Protein AF-A0A1Y3TQD5-F1 (afdb_monomer_lite)

Radius of gyration: 31.42 Å; chains: 1; bounding box: 45×46×111 Å

Secondary structure (DSSP, 8-state):
--S--HHHHHHHHHHHHHH-SSGGGHHHHHHHHHHHHHHHHSPPHHHHHHHHHHHHHHHHHHHHHHHTT-EEETTEEEPHHHHHHHHHHHHHHS-HHHHHHH-SHHHHHHHHTS-HHHIIIIIHHHHHHHHHHHHHHHHHTS-PPP--PPP---PPP--TTHHHHHHHHS-----PPP-

Structure (mmCIF, N/CA/C/O backbone):
data_AF-A0A1Y3TQD5-F1
#
_entry.id   AF-A0A1Y3TQD5-F1
#
loop_
_atom_site.group_PDB
_atom_site.id
_atom_site.type_symbol
_atom_site.label_atom_id
_atom_site.label_alt_id
_atom_site.label_comp_id
_atom_site.label_asym_id
_atom_site.label_entity_id
_atom_site.label_seq_id
_atom_site.pdbx_PDB_ins_code
_atom_site.Cartn_x
_atom_site.Cartn_y
_atom_site.Cartn_z
_atom_site.occupancy
_atom_site.B_iso_or_equiv
_atom_site.auth_seq_id
_atom_site.auth_comp_id
_atom_site.auth_asym_id
_atom_site.auth_atom_id
_atom_site.pdbx_PDB_model_num
ATOM 1 N N . MET A 1 1 ? 2.782 -0.749 27.464 1.00 48.62 1 MET A N 1
ATOM 2 C CA . MET A 1 1 ? 2.511 0.518 26.752 1.00 48.62 1 MET A CA 1
ATOM 3 C C . MET A 1 1 ? 3.822 1.075 26.215 1.00 48.62 1 MET A C 1
ATOM 5 O O . MET A 1 1 ? 4.362 1.977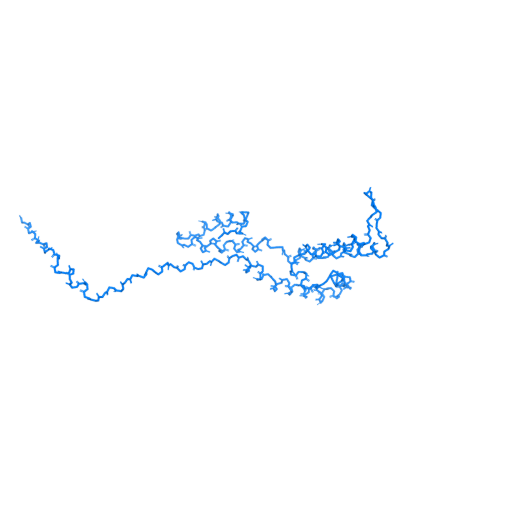 26.835 1.00 48.62 1 MET A O 1
ATOM 9 N N . ARG A 1 2 ? 4.410 0.502 25.157 1.00 45.09 2 ARG A N 1
ATOM 10 C CA . ARG A 1 2 ? 5.669 1.046 24.609 1.00 45.09 2 ARG A CA 1
ATOM 11 C C . ARG A 1 2 ? 5.576 1.616 23.194 1.00 45.09 2 ARG A C 1
ATOM 13 O O . ARG A 1 2 ? 6.522 2.272 22.800 1.00 45.09 2 ARG A O 1
ATOM 20 N N . ASP A 1 3 ? 4.428 1.511 22.521 1.00 59.72 3 ASP A N 1
ATOM 21 C CA . ASP A 1 3 ? 4.328 1.900 21.102 1.00 59.72 3 ASP A CA 1
ATOM 22 C C . ASP A 1 3 ? 3.035 2.661 20.748 1.00 59.72 3 ASP A C 1
ATOM 24 O O . ASP A 1 3 ? 2.609 2.662 19.596 1.00 59.72 3 ASP A O 1
ATOM 28 N N . VAL A 1 4 ? 2.368 3.297 21.723 1.00 61.16 4 VAL A N 1
ATOM 29 C CA . VAL A 1 4 ? 1.246 4.203 21.409 1.00 61.16 4 VAL A CA 1
ATOM 30 C C . VAL A 1 4 ? 1.826 5.601 21.199 1.00 61.16 4 VAL A C 1
ATOM 32 O O . VAL A 1 4 ? 2.462 6.103 22.125 1.00 61.16 4 VAL A O 1
ATOM 35 N N . PRO A 1 5 ? 1.628 6.238 20.032 1.00 66.88 5 PRO A N 1
ATOM 36 C CA . PRO A 1 5 ? 2.098 7.599 19.816 1.00 66.88 5 PRO A CA 1
ATOM 37 C C . PRO A 1 5 ? 1.435 8.550 20.818 1.00 66.88 5 PRO A C 1
ATOM 39 O O . PRO A 1 5 ? 0.221 8.482 21.039 1.00 66.88 5 PRO A O 1
ATOM 42 N N . ASP A 1 6 ? 2.226 9.446 21.411 1.00 70.81 6 ASP A N 1
ATOM 43 C CA . ASP A 1 6 ? 1.762 10.383 22.446 1.00 70.81 6 ASP A CA 1
ATOM 44 C C . ASP A 1 6 ? 0.586 11.248 21.967 1.00 70.81 6 ASP A C 1
ATOM 46 O O . ASP A 1 6 ? -0.326 11.557 22.740 1.00 70.81 6 ASP A O 1
ATOM 50 N N . GLU A 1 7 ? 0.555 11.549 20.666 1.00 74.94 7 GLU A N 1
ATOM 51 C CA . GLU A 1 7 ? -0.525 12.267 19.978 1.00 74.94 7 GLU A CA 1
ATOM 52 C C . GLU A 1 7 ? -1.888 11.565 20.078 1.00 74.94 7 GLU A C 1
ATOM 54 O O . GLU A 1 7 ? -2.922 12.218 19.992 1.00 74.94 7 GLU A O 1
ATOM 59 N N . VAL A 1 8 ? -1.906 10.246 20.287 1.00 75.69 8 VAL A N 1
ATOM 60 C CA . VAL A 1 8 ? -3.121 9.438 20.471 1.00 75.69 8 VAL A CA 1
ATOM 61 C C . VAL A 1 8 ? -3.341 9.129 21.953 1.00 75.69 8 VAL A C 1
ATOM 63 O O . VAL A 1 8 ? -4.471 9.200 22.439 1.00 75.69 8 VAL A O 1
ATOM 66 N N . ALA A 1 9 ? -2.271 8.823 22.692 1.00 77.56 9 ALA A N 1
ATOM 67 C CA . ALA A 1 9 ? -2.348 8.401 24.089 1.00 77.56 9 ALA A CA 1
ATOM 68 C C . ALA A 1 9 ? -2.905 9.494 25.017 1.00 77.56 9 ALA A C 1
ATOM 70 O O . ALA A 1 9 ? -3.797 9.221 25.826 1.00 77.56 9 ALA A O 1
ATOM 71 N N . MET A 1 10 ? -2.407 10.727 24.881 1.00 79.50 10 MET A N 1
ATOM 72 C CA . MET A 1 10 ? -2.778 11.857 25.737 1.00 79.50 10 MET A CA 1
ATOM 73 C C . MET A 1 10 ? -4.230 12.324 25.555 1.00 79.50 10 MET A C 1
ATOM 75 O O . MET A 1 10 ? -4.941 12.429 26.559 1.00 79.50 10 MET A O 1
ATOM 79 N N . PRO A 1 11 ? -4.743 12.568 24.332 1.00 81.25 11 PRO A N 1
ATOM 80 C CA . PRO A 1 11 ? -6.151 12.928 24.170 1.00 81.25 11 PRO A CA 1
ATOM 81 C C . PRO A 1 11 ? -7.096 11.785 24.558 1.00 81.25 11 PRO A C 1
ATOM 83 O O . PRO A 1 11 ? -8.155 12.052 25.127 1.00 81.25 11 PRO A O 1
ATOM 86 N N . ALA A 1 12 ? -6.713 10.524 24.323 1.00 82.38 12 ALA A N 1
ATOM 87 C CA . ALA A 1 12 ? -7.486 9.370 24.780 1.00 82.38 12 ALA A CA 1
ATOM 88 C C . ALA A 1 12 ? -7.563 9.301 26.313 1.00 82.38 12 ALA A C 1
ATOM 90 O O . ALA A 1 12 ? -8.622 9.004 26.861 1.00 82.38 12 ALA A O 1
ATOM 91 N N . LEU A 1 13 ? -6.474 9.625 27.019 1.00 84.56 13 LEU A N 1
ATOM 92 C CA . LEU A 1 13 ? -6.461 9.673 28.483 1.00 84.56 13 LEU A CA 1
ATOM 93 C C . LEU A 1 13 ? -7.395 10.767 29.007 1.00 84.56 13 LEU A C 1
ATOM 95 O O . LEU A 1 13 ? -8.190 10.521 29.913 1.00 84.56 13 LEU A O 1
ATOM 99 N N . MET A 1 14 ? -7.336 11.961 28.412 1.00 85.75 14 MET A N 1
ATOM 100 C CA . MET A 1 14 ? -8.201 13.077 28.800 1.00 85.75 14 MET A CA 1
ATOM 101 C C . MET A 1 14 ? -9.685 12.753 28.601 1.00 85.75 14 MET A C 1
ATOM 103 O O . MET A 1 14 ? -10.498 13.130 29.439 1.00 85.75 14 MET A O 1
ATOM 107 N N . ARG A 1 15 ? -10.044 12.022 27.536 1.00 82.44 15 ARG A N 1
ATOM 108 C CA . ARG A 1 15 ? -11.417 11.534 27.310 1.00 82.44 15 ARG A CA 1
ATOM 109 C C . ARG A 1 15 ? -11.807 10.416 28.275 1.00 82.44 15 ARG A C 1
ATOM 111 O O . ARG A 1 15 ? -12.905 10.430 28.814 1.00 82.44 15 ARG A O 1
ATOM 118 N N . ALA A 1 16 ? -10.903 9.487 28.562 1.00 83.94 16 ALA A N 1
ATOM 119 C CA . ALA A 1 16 ? -11.174 8.418 29.516 1.00 83.94 16 ALA A CA 1
ATOM 120 C C . ALA A 1 16 ? -11.457 8.970 30.919 1.00 83.94 16 ALA A C 1
ATOM 122 O O . ALA A 1 16 ? -12.361 8.491 31.595 1.00 83.94 16 ALA A O 1
ATOM 123 N N . LEU A 1 17 ? -10.752 10.024 31.339 1.00 85.44 17 LEU A N 1
ATOM 124 C CA . LEU A 1 17 ? -10.972 10.675 32.633 1.00 85.44 17 LEU A CA 1
ATOM 125 C C . LEU A 1 17 ? -12.349 11.348 32.765 1.00 85.44 17 LEU A C 1
ATOM 127 O O . LEU A 1 17 ? -12.813 11.516 33.890 1.00 85.44 17 LEU A O 1
ATOM 131 N N . THR A 1 18 ? -13.018 11.720 31.666 1.00 84.38 18 THR A N 1
ATOM 132 C CA . THR A 1 18 ? -14.370 12.310 31.728 1.00 84.38 18 THR A CA 1
ATOM 133 C C . THR A 1 18 ? -15.480 11.261 31.778 1.00 84.38 18 THR A C 1
ATOM 135 O O . THR A 1 18 ? -16.560 11.550 32.292 1.00 84.38 18 THR A O 1
ATOM 138 N N . VAL A 1 19 ? -15.226 10.053 31.266 1.00 78.75 19 VAL A N 1
ATOM 139 C CA . VAL A 1 19 ? -16.194 8.942 31.217 1.00 78.75 19 VAL A CA 1
ATOM 140 C C . VAL A 1 19 ? -16.018 7.974 32.396 1.00 78.75 19 VAL A C 1
ATOM 142 O O . VAL A 1 19 ? -16.987 7.358 32.845 1.00 78.75 19 VAL A O 1
ATOM 145 N N . CYS A 1 20 ? -14.798 7.865 32.925 1.00 83.94 20 CYS A N 1
ATOM 146 C CA . CYS A 1 20 ? -14.432 6.923 33.973 1.00 83.94 20 CYS A CA 1
ATOM 147 C C . CYS A 1 20 ? -15.217 7.168 35.267 1.00 83.94 20 CYS A C 1
ATOM 149 O O . CYS A 1 20 ? -15.127 8.220 35.903 1.00 83.94 20 CYS A O 1
ATOM 151 N N . ARG A 1 21 ? -15.980 6.153 35.682 1.00 81.31 21 ARG A N 1
ATOM 152 C CA . ARG A 1 21 ? -16.850 6.218 36.865 1.00 81.31 21 ARG A CA 1
ATOM 153 C C . ARG A 1 21 ? -16.141 5.787 38.151 1.00 81.31 21 ARG A C 1
ATOM 155 O O . ARG A 1 21 ? -16.535 6.211 39.236 1.00 81.31 21 ARG A O 1
ATOM 162 N N . TYR A 1 22 ? -15.104 4.954 38.031 1.00 82.88 22 TYR A N 1
ATOM 163 C CA . TYR A 1 22 ? -14.330 4.412 39.150 1.00 82.88 22 TYR A CA 1
ATOM 164 C C . TYR A 1 22 ? -12.846 4.286 38.783 1.00 82.88 22 TYR A C 1
ATOM 166 O O . TYR A 1 22 ? -12.536 3.809 37.6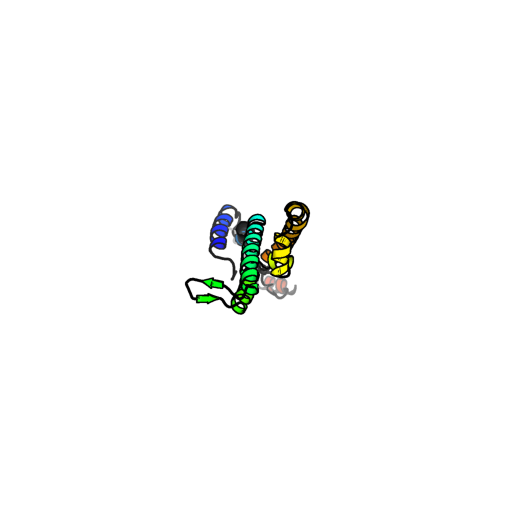94 1.00 82.88 22 TYR A O 1
ATOM 174 N N . PRO A 1 23 ? -11.903 4.580 39.698 1.00 78.50 23 PRO A N 1
ATOM 175 C CA . PRO A 1 23 ? -10.467 4.568 39.394 1.00 78.50 23 PRO A CA 1
ATOM 176 C C . PRO A 1 23 ? -9.942 3.204 38.913 1.00 78.50 23 PRO A C 1
ATOM 178 O O . PRO A 1 23 ? -8.986 3.149 38.147 1.00 78.50 23 PRO A O 1
ATOM 181 N N . SER A 1 24 ? -10.589 2.101 39.303 1.00 81.50 24 SER A N 1
ATOM 182 C CA . SER A 1 24 ? -10.256 0.751 38.833 1.00 81.50 24 SER A CA 1
ATOM 183 C C . SER A 1 24 ? -10.615 0.487 37.363 1.00 81.50 24 SER A C 1
ATOM 185 O O . SER A 1 24 ? -10.099 -0.465 36.784 1.00 81.50 24 SER A O 1
ATOM 187 N N . GLN A 1 25 ? -11.473 1.309 36.750 1.00 82.06 25 GLN A N 1
ATOM 188 C CA . GLN A 1 25 ? -11.908 1.179 35.352 1.00 82.06 25 GLN A CA 1
ATOM 189 C C . GLN A 1 25 ? -11.116 2.068 34.390 1.00 82.06 25 GLN A C 1
ATOM 191 O O . GLN A 1 25 ? -11.157 1.833 33.186 1.00 82.06 25 GLN A O 1
ATOM 196 N N . LEU A 1 26 ? -10.322 3.014 34.905 1.00 85.81 26 LEU A N 1
ATOM 197 C CA . LEU A 1 26 ? -9.599 3.997 34.096 1.00 85.81 26 LEU A CA 1
ATOM 198 C C . LEU A 1 26 ? -8.756 3.356 32.990 1.00 85.81 26 LEU A C 1
ATOM 200 O O . LEU A 1 26 ? -8.753 3.838 31.866 1.00 85.81 26 LEU A O 1
ATOM 204 N N . LEU A 1 27 ? -8.059 2.257 33.289 1.00 83.69 27 LEU A N 1
ATOM 205 C CA . LEU A 1 27 ? -7.246 1.561 32.290 1.00 83.69 27 LEU A CA 1
ATOM 206 C C . LEU A 1 27 ? -8.099 0.923 31.187 1.00 83.69 27 LEU A C 1
ATOM 208 O O . LEU A 1 27 ? -7.680 0.909 30.034 1.00 83.69 27 LEU A O 1
ATOM 212 N N . VAL A 1 28 ? -9.283 0.409 31.523 1.00 85.38 28 VAL A N 1
ATOM 213 C CA . VAL A 1 28 ? -10.202 -0.210 30.558 1.00 85.38 28 VAL A CA 1
ATOM 214 C C . VAL A 1 28 ? -10.809 0.859 29.654 1.00 85.38 28 VAL A C 1
ATOM 216 O O . VAL A 1 28 ? -10.769 0.709 28.432 1.00 85.38 28 VAL A O 1
ATOM 219 N N . ASP A 1 29 ? -11.283 1.958 30.242 1.00 84.25 29 ASP A N 1
ATOM 220 C CA . ASP A 1 29 ? -11.866 3.087 29.512 1.00 84.25 29 ASP A CA 1
ATOM 221 C C . ASP A 1 29 ? -10.813 3.786 28.646 1.00 84.25 29 ASP A C 1
ATOM 223 O O . ASP A 1 29 ? -11.054 4.090 27.481 1.00 84.25 29 ASP A O 1
ATOM 227 N N . TRP A 1 30 ? -9.591 3.942 29.158 1.00 83.00 30 TRP A N 1
ATOM 228 C CA . TRP A 1 30 ? -8.482 4.492 28.386 1.00 83.00 30 TRP A CA 1
ATOM 229 C C . TRP A 1 30 ? -8.065 3.585 27.230 1.00 83.00 30 TRP A C 1
ATOM 231 O O . TRP A 1 30 ? -7.824 4.076 26.133 1.00 83.00 30 TRP A O 1
ATOM 241 N N . CYS A 1 31 ? -8.051 2.263 27.413 1.00 81.62 31 CYS A N 1
ATOM 242 C CA . CYS A 1 31 ? -7.807 1.341 26.302 1.00 81.62 31 CYS A CA 1
ATOM 243 C C . CYS A 1 31 ? -8.914 1.406 25.241 1.00 81.62 31 CYS A C 1
ATOM 245 O O . CYS A 1 31 ? -8.618 1.282 24.052 1.00 81.62 31 CYS A O 1
ATOM 247 N N . ALA A 1 32 ? -10.174 1.596 25.641 1.00 81.56 32 ALA A N 1
ATOM 248 C CA . ALA A 1 32 ? -11.270 1.808 24.700 1.00 81.56 32 ALA A CA 1
ATOM 249 C C . ALA A 1 32 ? -11.080 3.117 23.917 1.00 81.56 32 ALA A C 1
ATOM 251 O O . ALA A 1 32 ? -11.178 3.105 22.691 1.00 81.56 32 ALA A O 1
ATOM 252 N N . GLU A 1 33 ? -10.704 4.204 24.594 1.00 80.88 33 GLU A N 1
ATOM 253 C CA . GLU A 1 33 ? -10.429 5.502 23.966 1.00 80.88 33 GLU A CA 1
ATOM 254 C C . GLU A 1 33 ? -9.175 5.498 23.075 1.00 80.88 33 GLU A C 1
ATOM 256 O O . GLU A 1 33 ? -9.146 6.147 22.034 1.00 80.88 33 GLU A O 1
ATOM 261 N N . ILE A 1 34 ? -8.135 4.730 23.413 1.00 81.44 34 ILE A N 1
ATOM 262 C CA . ILE A 1 34 ? -6.974 4.543 22.526 1.00 81.44 34 ILE A CA 1
ATOM 263 C C . ILE A 1 34 ? -7.402 3.797 21.258 1.00 81.44 34 ILE A C 1
ATOM 265 O O . ILE A 1 34 ? -6.957 4.140 20.164 1.00 81.44 34 ILE A O 1
ATOM 269 N N . LYS A 1 35 ? -8.286 2.799 21.363 1.00 75.56 35 LYS A N 1
ATOM 270 C CA . LYS A 1 35 ? -8.810 2.075 20.193 1.00 75.56 35 LYS A CA 1
ATOM 271 C C . LYS A 1 35 ? -9.672 2.969 19.306 1.00 75.56 35 LYS A C 1
ATOM 273 O O . LYS A 1 35 ? -9.545 2.903 18.088 1.00 75.56 35 LYS A O 1
ATOM 278 N N . THR A 1 36 ? -10.515 3.824 19.882 1.00 76.19 36 THR A N 1
ATOM 279 C CA . THR A 1 36 ? -11.324 4.775 19.101 1.00 76.19 36 THR A CA 1
ATOM 280 C C . THR A 1 36 ? -10.454 5.856 18.464 1.00 76.19 36 THR A C 1
ATOM 282 O O . THR A 1 36 ? -10.622 6.150 17.283 1.00 76.19 36 THR A O 1
ATOM 285 N N . ALA A 1 37 ? -9.492 6.412 19.202 1.00 74.69 37 ALA A N 1
ATOM 286 C CA . ALA A 1 37 ? -8.586 7.437 18.696 1.00 74.69 37 ALA A CA 1
ATOM 287 C C . ALA A 1 37 ? -7.625 6.885 17.631 1.00 74.69 37 ALA A C 1
ATOM 289 O O . ALA A 1 37 ? -7.411 7.537 16.613 1.00 74.69 37 ALA A O 1
ATOM 290 N N . SER A 1 38 ? -7.112 5.663 17.803 1.00 67.62 38 SER A N 1
ATOM 291 C CA . SER A 1 38 ? -6.305 4.995 16.773 1.00 67.62 38 SER A CA 1
ATOM 292 C C . SER A 1 38 ? -7.125 4.623 15.534 1.00 67.62 38 SER A C 1
ATOM 294 O O . SER A 1 38 ? -6.630 4.751 14.420 1.00 67.62 38 SER A O 1
ATOM 296 N N . ALA A 1 39 ? -8.400 4.247 15.689 1.00 65.75 39 ALA A N 1
ATOM 297 C CA . ALA A 1 39 ? -9.311 4.052 14.557 1.00 65.75 39 ALA A CA 1
ATOM 298 C C . ALA A 1 39 ? -9.579 5.348 13.771 1.00 65.75 39 ALA A C 1
ATOM 300 O O . ALA A 1 39 ? -9.816 5.289 12.569 1.00 65.75 39 ALA A O 1
ATOM 301 N N . GLN A 1 40 ? -9.525 6.512 14.427 1.00 66.12 40 GLN A N 1
ATOM 302 C CA . GLN A 1 40 ? -9.682 7.819 13.777 1.00 66.12 40 GLN A CA 1
ATOM 303 C C . GLN A 1 40 ? -8.423 8.277 13.029 1.00 66.12 40 GLN A C 1
ATOM 305 O O . GLN A 1 40 ? -8.539 9.072 12.100 1.00 66.12 40 GLN A O 1
ATOM 310 N N . THR A 1 41 ? -7.237 7.797 13.416 1.00 65.12 41 THR A N 1
ATOM 311 C CA . THR A 1 41 ? -5.967 8.117 12.741 1.00 65.12 41 THR A CA 1
ATOM 312 C C . THR A 1 41 ? -5.586 7.125 11.644 1.00 65.12 41 THR A C 1
ATOM 314 O O . THR A 1 41 ? -4.669 7.402 10.870 1.00 65.12 41 THR A O 1
ATOM 317 N N . LEU A 1 42 ? -6.280 5.988 11.533 1.00 67.31 42 LEU A N 1
ATOM 318 C CA . LEU A 1 42 ? -6.111 5.073 10.408 1.00 67.31 42 LEU A CA 1
ATOM 319 C C . LEU A 1 42 ? -6.527 5.772 9.101 1.00 67.31 42 LEU A C 1
ATOM 321 O O . LEU A 1 42 ? -7.636 6.306 9.025 1.00 67.31 42 LEU A O 1
ATOM 325 N N . PRO A 1 43 ? -5.668 5.769 8.062 1.00 72.81 43 PRO A N 1
ATOM 326 C CA . PRO A 1 43 ? -6.010 6.362 6.776 1.00 72.81 43 PRO A CA 1
ATOM 327 C C . PRO A 1 43 ? -7.272 5.695 6.228 1.00 72.81 43 PRO A C 1
ATOM 329 O O . PRO A 1 43 ? -7.389 4.465 6.226 1.00 72.81 43 PRO A O 1
ATOM 332 N N . SER A 1 44 ? -8.230 6.509 5.783 1.00 80.69 44 SER A N 1
ATOM 333 C CA . SER A 1 44 ? -9.493 5.988 5.271 1.00 80.69 44 SER A CA 1
ATOM 334 C C . SER A 1 44 ? -9.257 5.147 4.013 1.00 80.69 44 SER A C 1
ATOM 336 O O . SER A 1 44 ? -8.266 5.324 3.301 1.00 80.69 44 SER A O 1
ATOM 338 N N . GLU A 1 45 ? -10.188 4.245 3.688 1.00 85.94 45 GLU A N 1
ATOM 339 C CA . GLU A 1 45 ? -10.125 3.467 2.441 1.00 85.94 45 GLU A CA 1
ATOM 340 C C . GLU A 1 45 ? -9.972 4.385 1.216 1.00 85.94 45 GLU A C 1
ATOM 342 O O . GLU A 1 45 ? -9.188 4.093 0.315 1.00 85.94 45 GLU A O 1
ATOM 347 N N . SER A 1 46 ? -10.677 5.521 1.203 1.00 87.19 46 SER A N 1
ATOM 348 C CA . SER A 1 46 ? -10.559 6.524 0.145 1.00 87.19 46 SER A CA 1
ATOM 349 C C . SER A 1 46 ? -9.173 7.155 0.071 1.00 87.19 46 SER A C 1
ATOM 351 O O . SER A 1 46 ? -8.669 7.341 -1.036 1.00 87.19 46 SER A O 1
ATOM 353 N N . ASP A 1 47 ? -8.540 7.445 1.209 1.00 88.69 47 ASP A N 1
ATOM 354 C CA . ASP A 1 47 ? -7.194 8.026 1.233 1.00 88.69 47 ASP A CA 1
ATOM 355 C C . ASP A 1 47 ? -6.166 7.009 0.739 1.00 88.69 47 ASP A C 1
ATOM 357 O O . ASP A 1 47 ? -5.327 7.326 -0.103 1.00 88.69 47 ASP A O 1
ATOM 361 N N . LEU A 1 48 ? -6.276 5.758 1.198 1.00 90.25 48 LEU A N 1
ATOM 362 C CA . LEU A 1 48 ? -5.437 4.649 0.745 1.00 90.25 48 LEU A CA 1
ATOM 363 C C . LEU A 1 48 ? -5.589 4.404 -0.756 1.00 90.25 48 LEU A C 1
ATOM 365 O O . LEU A 1 48 ? -4.601 4.186 -1.456 1.00 90.25 48 LEU A O 1
ATOM 369 N N . TRP A 1 49 ? -6.816 4.485 -1.266 1.00 91.62 49 TRP A N 1
ATOM 370 C CA . TRP A 1 49 ? -7.095 4.366 -2.690 1.00 91.62 49 TRP A CA 1
ATOM 371 C C . TRP A 1 49 ? -6.447 5.500 -3.496 1.00 91.62 49 TRP A C 1
ATOM 373 O O . TRP A 1 49 ? -5.789 5.245 -4.505 1.00 91.62 49 TRP A O 1
ATOM 383 N N . GLN A 1 50 ? -6.571 6.751 -3.044 1.00 91.88 50 GLN A N 1
ATOM 384 C CA . GLN A 1 50 ? -5.924 7.896 -3.694 1.00 91.88 50 GLN A CA 1
ATOM 385 C C . GLN A 1 50 ? -4.393 7.793 -3.662 1.00 91.88 50 GLN A C 1
ATOM 387 O O . GLN A 1 50 ? -3.734 8.086 -4.663 1.00 91.88 50 GLN A O 1
ATOM 392 N N . GLN A 1 51 ? -3.821 7.343 -2.542 1.00 91.50 51 GLN A N 1
ATOM 393 C CA . GLN A 1 51 ? -2.386 7.085 -2.418 1.00 91.50 51 GLN A CA 1
ATOM 394 C C . GLN A 1 51 ? -1.929 6.002 -3.400 1.00 91.50 51 GLN A C 1
ATOM 396 O O . GLN A 1 51 ? -0.951 6.210 -4.117 1.00 91.50 51 GLN A O 1
ATOM 401 N N . ALA A 1 52 ? -2.670 4.894 -3.503 1.00 92.62 52 ALA A N 1
ATOM 402 C CA . ALA A 1 52 ? -2.380 3.816 -4.444 1.00 92.62 52 ALA A CA 1
ATOM 403 C C . ALA A 1 52 ? -2.448 4.294 -5.905 1.00 92.62 52 ALA A C 1
ATOM 405 O O . ALA A 1 52 ? -1.557 3.987 -6.693 1.00 92.62 52 ALA A O 1
ATOM 406 N N . GLN A 1 53 ? -3.447 5.108 -6.265 1.00 93.25 53 GLN A N 1
ATOM 407 C CA . GLN A 1 53 ? -3.551 5.703 -7.603 1.00 93.25 53 GLN A CA 1
ATOM 408 C C . GLN A 1 53 ? -2.378 6.635 -7.922 1.00 93.25 53 GLN A C 1
ATOM 410 O O . GLN A 1 53 ? -1.830 6.594 -9.024 1.00 93.25 53 GLN A O 1
ATOM 415 N N . LYS A 1 54 ? -1.983 7.486 -6.968 1.00 94.25 54 LYS A N 1
ATOM 416 C CA . LYS A 1 54 ? -0.846 8.399 -7.137 1.00 94.25 54 LYS A CA 1
ATOM 417 C C . LYS A 1 54 ? 0.459 7.622 -7.318 1.00 94.25 54 LYS A C 1
ATOM 419 O O . LYS A 1 54 ? 1.215 7.925 -8.238 1.00 94.25 54 LYS A O 1
ATOM 424 N N . ALA A 1 55 ? 0.685 6.607 -6.486 1.00 93.56 55 ALA A N 1
ATOM 425 C CA . ALA A 1 55 ? 1.840 5.725 -6.591 1.00 93.56 55 ALA A CA 1
ATOM 426 C C . ALA A 1 55 ? 1.858 4.955 -7.918 1.00 93.56 55 ALA A C 1
ATOM 428 O O . ALA A 1 55 ? 2.897 4.904 -8.565 1.00 93.56 55 ALA A O 1
ATOM 429 N N . ALA A 1 56 ? 0.717 4.432 -8.378 1.00 94.38 56 ALA A N 1
ATOM 430 C CA . ALA A 1 56 ? 0.625 3.746 -9.666 1.00 94.38 56 ALA A CA 1
ATOM 431 C C . ALA A 1 56 ? 1.018 4.658 -10.836 1.00 94.38 56 ALA A C 1
ATOM 433 O O . ALA A 1 56 ? 1.840 4.269 -11.659 1.00 94.38 56 ALA A O 1
ATOM 434 N N . ARG A 1 57 ? 0.517 5.899 -10.876 1.00 94.44 57 ARG A N 1
ATOM 435 C CA . ARG A 1 57 ? 0.903 6.872 -11.916 1.00 94.44 57 ARG A CA 1
ATOM 436 C C . ARG A 1 57 ? 2.397 7.187 -11.893 1.00 94.44 57 ARG A C 1
ATOM 438 O O . ARG A 1 57 ? 3.017 7.313 -12.944 1.00 94.44 57 ARG A O 1
ATOM 445 N N . GLN A 1 58 ? 2.971 7.316 -10.699 1.00 93.62 58 GLN A N 1
ATOM 446 C CA . GLN A 1 58 ? 4.403 7.550 -10.549 1.00 93.62 58 GLN A CA 1
ATOM 447 C C . GLN A 1 58 ? 5.222 6.349 -11.044 1.00 93.62 58 GLN A C 1
ATOM 449 O O . GLN A 1 58 ? 6.162 6.526 -11.815 1.00 93.62 58 GLN A O 1
ATOM 454 N N . ILE A 1 59 ? 4.827 5.132 -10.665 1.00 94.25 59 ILE A N 1
ATOM 455 C CA . ILE A 1 59 ? 5.470 3.891 -11.110 1.00 94.25 59 ILE A CA 1
ATOM 456 C C . ILE A 1 59 ? 5.384 3.751 -12.632 1.00 94.25 59 ILE A C 1
ATOM 458 O O . ILE A 1 59 ? 6.383 3.433 -13.274 1.00 94.25 59 ILE A O 1
ATOM 462 N N . GLU A 1 60 ? 4.220 4.016 -13.222 1.00 94.31 60 GLU A N 1
ATOM 463 C CA . GLU A 1 60 ? 4.016 3.981 -14.670 1.00 94.31 60 GLU A CA 1
ATOM 464 C C . GLU A 1 60 ? 4.984 4.937 -15.380 1.00 94.31 60 GLU A C 1
ATOM 466 O O . GLU A 1 60 ? 5.731 4.520 -16.267 1.00 94.31 60 GLU A O 1
ATOM 471 N N . GLN A 1 61 ? 5.063 6.189 -14.925 1.00 92.75 61 GLN A N 1
ATOM 472 C CA . GLN A 1 61 ? 5.956 7.190 -15.502 1.00 92.75 61 GLN A CA 1
ATOM 473 C C . GLN A 1 61 ? 7.437 6.799 -15.381 1.00 92.75 61 GLN A C 1
ATOM 475 O O . GLN A 1 61 ? 8.187 6.873 -16.355 1.00 92.75 61 GLN A O 1
ATOM 480 N N . GLU A 1 62 ? 7.879 6.367 -14.202 1.00 91.81 62 GLU A N 1
ATOM 481 C CA . GLU A 1 62 ? 9.272 5.972 -13.971 1.00 91.81 62 GLU A CA 1
ATOM 482 C C . GLU A 1 62 ? 9.644 4.699 -14.742 1.00 91.81 62 GLU A C 1
ATOM 484 O O . GLU A 1 62 ? 10.746 4.603 -15.289 1.00 91.81 62 GLU A O 1
ATOM 489 N N . SER A 1 63 ? 8.711 3.750 -14.864 1.00 90.56 63 SER A N 1
ATOM 490 C CA . SER A 1 63 ? 8.894 2.539 -15.667 1.00 90.56 63 SER A CA 1
ATOM 491 C C . SER A 1 63 ? 9.022 2.851 -17.163 1.00 90.56 63 SER A C 1
ATOM 493 O O . SER A 1 63 ? 9.886 2.281 -17.834 1.00 90.56 63 SER A O 1
ATOM 495 N N . TYR A 1 64 ? 8.249 3.816 -17.671 1.00 92.81 64 TYR A N 1
ATOM 496 C CA . TYR A 1 64 ? 8.343 4.299 -19.047 1.00 92.81 64 TYR A CA 1
ATOM 497 C C . TYR A 1 64 ? 9.714 4.927 -19.334 1.00 92.81 64 TYR A C 1
ATOM 499 O O . TYR A 1 64 ? 10.368 4.600 -20.331 1.00 92.81 64 TYR A O 1
ATOM 507 N N . TRP A 1 65 ? 10.210 5.779 -18.433 1.00 90.62 65 TRP A N 1
ATOM 508 C CA . TRP A 1 65 ? 11.545 6.363 -18.574 1.00 90.62 65 TRP A CA 1
ATOM 509 C C . TRP A 1 65 ? 12.651 5.316 -18.470 1.00 90.62 65 TRP A C 1
ATOM 511 O O . TRP A 1 65 ? 13.616 5.361 -19.235 1.00 90.62 65 TRP A O 1
ATOM 521 N N . ALA A 1 66 ? 12.503 4.328 -17.587 1.00 91.00 66 ALA A N 1
ATOM 522 C CA . ALA A 1 66 ? 13.440 3.215 -17.502 1.00 91.00 66 ALA A CA 1
ATOM 523 C C . ALA A 1 66 ? 13.489 2.405 -18.811 1.00 91.00 66 ALA A C 1
ATOM 525 O O . ALA A 1 66 ? 14.571 1.983 -19.221 1.00 91.00 66 ALA A O 1
ATOM 526 N N . ALA A 1 67 ? 12.351 2.221 -19.488 1.00 89.88 67 ALA A N 1
ATOM 527 C CA . ALA A 1 67 ? 12.281 1.557 -20.790 1.00 89.88 67 ALA A CA 1
ATOM 528 C C . ALA A 1 67 ? 12.899 2.396 -21.925 1.00 89.88 67 ALA A C 1
ATOM 530 O O . ALA A 1 67 ? 13.529 1.846 -22.823 1.00 89.88 67 ALA A O 1
ATOM 531 N N . THR A 1 68 ? 12.786 3.725 -21.849 1.00 89.94 68 THR A N 1
ATOM 532 C CA . THR A 1 68 ? 13.262 4.668 -22.881 1.00 89.94 68 THR A CA 1
ATOM 533 C C . THR A 1 68 ? 14.760 5.012 -22.744 1.00 89.94 68 THR A C 1
ATOM 535 O O . THR A 1 68 ? 15.309 5.785 -23.525 1.00 89.94 68 THR A O 1
ATOM 538 N N . GLY A 1 69 ? 15.465 4.416 -21.774 1.00 85.62 69 GLY A N 1
ATOM 539 C CA . GLY A 1 69 ? 16.914 4.597 -21.589 1.00 85.62 69 GLY A CA 1
ATOM 540 C C . GLY A 1 69 ? 17.311 5.617 -20.513 1.00 85.62 69 GLY A C 1
ATOM 541 O O . GLY A 1 69 ? 18.469 6.055 -20.471 1.00 85.62 69 GLY A O 1
ATOM 542 N N . GLY A 1 70 ? 16.382 5.948 -19.614 1.00 87.88 70 GLY A N 1
ATOM 543 C CA . GLY A 1 70 ? 16.577 6.828 -18.463 1.00 87.88 70 GLY A CA 1
ATOM 544 C C . GLY A 1 70 ? 15.893 8.183 -18.633 1.00 87.88 70 GLY A C 1
ATOM 545 O O . GLY A 1 70 ? 15.244 8.450 -19.641 1.00 87.88 70 GLY A O 1
ATOM 546 N N . MET A 1 71 ? 16.062 9.056 -17.641 1.00 87.62 71 MET A N 1
ATOM 547 C CA . MET A 1 71 ? 15.504 10.412 -17.648 1.00 87.62 71 MET A CA 1
ATOM 548 C C . MET A 1 71 ? 16.615 11.427 -17.393 1.00 87.62 71 MET A C 1
ATOM 550 O O . MET A 1 71 ? 17.438 11.229 -16.506 1.00 87.62 71 MET A O 1
ATOM 554 N N . VAL A 1 72 ? 16.655 12.518 -18.154 1.00 85.38 72 VAL A N 1
ATOM 555 C CA . VAL A 1 72 ? 17.563 13.638 -17.870 1.00 85.38 72 VAL A CA 1
ATOM 556 C C . VAL A 1 72 ? 16.816 14.652 -17.012 1.00 85.38 72 VAL A C 1
ATOM 558 O O . VAL A 1 72 ? 15.777 15.166 -17.421 1.00 85.38 72 VAL A O 1
ATOM 561 N N . THR A 1 73 ? 17.332 14.923 -15.819 1.00 84.00 73 THR A N 1
ATOM 562 C CA . THR A 1 73 ? 16.828 15.937 -14.890 1.00 84.00 73 THR A CA 1
ATOM 563 C C . THR A 1 73 ? 17.842 17.075 -14.765 1.00 84.00 73 THR A C 1
ATOM 565 O O . THR A 1 73 ? 18.987 16.964 -15.203 1.00 84.00 73 THR A O 1
ATOM 568 N N . GLY A 1 74 ? 17.450 18.183 -14.127 1.00 79.94 74 GLY A N 1
ATOM 569 C CA . GLY A 1 74 ? 18.370 19.295 -13.846 1.00 79.94 74 GLY A CA 1
ATOM 570 C C . GLY A 1 74 ? 19.554 18.922 -12.938 1.00 79.94 74 GLY A C 1
ATOM 571 O O . GLY A 1 74 ? 20.541 19.647 -12.908 1.00 79.94 74 GLY A O 1
ATOM 572 N N . SER A 1 75 ? 19.476 17.790 -12.226 1.00 79.31 75 SER A N 1
ATOM 573 C CA . SER A 1 75 ? 20.543 17.253 -11.371 1.00 79.31 75 SER A CA 1
ATOM 574 C C . SER A 1 75 ? 21.453 16.233 -12.070 1.00 79.31 75 SER A C 1
ATOM 576 O O . SER A 1 75 ? 22.471 15.846 -11.500 1.00 79.31 75 SER A O 1
ATOM 578 N N . GLY A 1 76 ? 21.115 15.792 -13.286 1.00 85.50 76 GLY A N 1
ATOM 579 C CA . GLY A 1 76 ? 21.890 14.812 -14.047 1.00 85.50 76 GLY A CA 1
ATOM 580 C C . GLY A 1 76 ? 21.019 13.790 -14.779 1.00 85.50 76 GLY A C 1
ATOM 581 O O . GLY A 1 76 ? 19.805 13.930 -14.888 1.00 85.50 76 GLY A O 1
ATOM 582 N N . LYS A 1 77 ? 21.639 12.733 -15.311 1.00 85.50 77 LYS A N 1
ATOM 583 C CA . LYS A 1 77 ? 20.914 11.630 -15.958 1.00 85.50 77 LYS A CA 1
ATOM 584 C C . LYS A 1 77 ? 20.578 10.549 -14.930 1.00 85.50 77 LYS A C 1
ATOM 586 O O . LYS A 1 77 ? 21.477 9.897 -14.407 1.00 85.50 77 LYS A O 1
ATOM 591 N N . LEU A 1 78 ? 19.291 10.317 -14.699 1.00 88.12 78 LEU A N 1
ATOM 592 C CA . LEU A 1 78 ? 18.791 9.156 -13.974 1.00 88.12 78 LEU A CA 1
ATOM 593 C C . LEU A 1 78 ? 18.942 7.912 -14.849 1.00 88.12 78 LEU A C 1
ATOM 595 O O . LEU A 1 78 ? 18.433 7.851 -15.975 1.00 88.12 78 LEU A O 1
ATOM 599 N N . THR A 1 79 ? 19.660 6.919 -14.334 1.00 90.38 79 THR A N 1
ATOM 600 C CA . THR A 1 79 ? 19.864 5.648 -15.026 1.00 90.38 79 THR A CA 1
ATOM 601 C C . THR A 1 79 ? 18.592 4.792 -14.983 1.00 90.38 79 THR A C 1
ATOM 603 O O . THR A 1 79 ? 17.828 4.852 -14.017 1.00 90.38 79 THR A O 1
ATOM 606 N N . PRO A 1 80 ? 18.361 3.934 -15.993 1.00 88.38 80 PRO A N 1
ATOM 607 C CA . PRO A 1 80 ? 17.269 2.961 -15.965 1.00 88.38 80 PRO A CA 1
ATOM 608 C C . PRO A 1 80 ? 17.272 2.055 -14.730 1.00 88.38 80 PRO A C 1
ATOM 610 O O . PRO A 1 80 ? 16.212 1.662 -14.255 1.00 88.38 80 PRO A O 1
ATOM 613 N N . THR A 1 81 ? 18.456 1.709 -14.216 1.00 90.69 81 THR A N 1
ATOM 614 C CA . THR A 1 81 ? 18.607 0.874 -13.017 1.00 90.69 81 THR A CA 1
ATOM 615 C C . THR A 1 81 ? 18.088 1.588 -11.777 1.00 90.69 81 THR A C 1
ATOM 617 O O . THR A 1 81 ? 17.270 1.023 -11.058 1.00 90.69 81 THR A O 1
ATOM 620 N N . TYR A 1 82 ? 18.468 2.855 -11.596 1.00 91.19 82 TYR A N 1
ATOM 621 C CA . TYR A 1 82 ? 17.981 3.688 -10.501 1.00 91.19 82 TYR A CA 1
ATOM 622 C C . TYR A 1 82 ? 16.457 3.835 -10.532 1.00 91.19 82 TYR A C 1
ATOM 624 O O . TYR A 1 82 ? 15.800 3.661 -9.513 1.00 91.19 82 TYR A O 1
ATOM 632 N N . LEU A 1 83 ? 15.874 4.087 -11.709 1.00 89.69 83 LEU A N 1
ATOM 633 C CA . LEU A 1 83 ? 14.420 4.209 -11.853 1.00 89.69 83 LEU A CA 1
ATOM 634 C C . LEU A 1 83 ? 13.690 2.908 -11.491 1.00 89.69 83 LEU A C 1
ATOM 636 O O . LEU A 1 83 ? 12.656 2.950 -10.833 1.00 89.69 83 LEU A O 1
ATOM 640 N N . ARG A 1 84 ? 14.235 1.740 -11.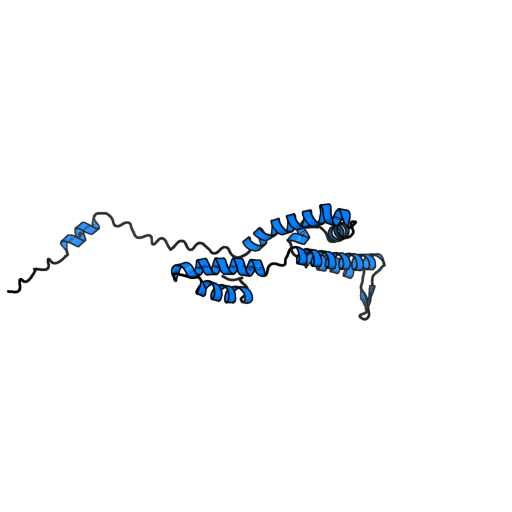857 1.00 90.38 84 ARG A N 1
ATOM 641 C CA . ARG A 1 84 ? 13.654 0.447 -11.455 1.00 90.38 84 ARG A CA 1
ATOM 642 C C . ARG A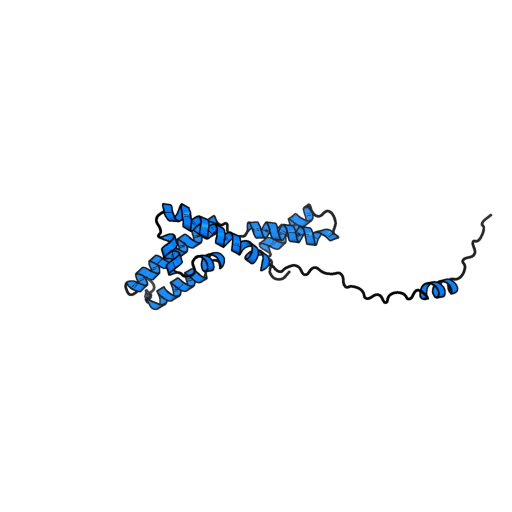 1 84 ? 13.711 0.241 -9.945 1.00 90.38 84 ARG A C 1
ATOM 644 O O . ARG A 1 84 ? 12.741 -0.237 -9.368 1.00 90.38 84 ARG A O 1
ATOM 651 N N . GLU A 1 85 ? 14.823 0.590 -9.307 1.00 92.38 85 GLU A N 1
ATOM 652 C CA . GLU A 1 85 ? 14.935 0.528 -7.847 1.00 92.38 85 GLU A CA 1
ATOM 653 C C . GLU A 1 85 ? 13.951 1.488 -7.177 1.00 92.38 85 GLU A C 1
ATOM 655 O O . GLU A 1 85 ? 13.266 1.103 -6.231 1.00 92.38 85 GLU A O 1
ATOM 660 N N . HIS A 1 86 ? 13.818 2.703 -7.705 1.00 92.00 86 HIS A N 1
ATOM 661 C CA . HIS A 1 86 ? 12.900 3.704 -7.184 1.00 92.00 86 HIS A CA 1
ATOM 662 C C . HIS A 1 86 ? 11.432 3.273 -7.315 1.00 92.00 86 HIS A C 1
ATOM 664 O O . HIS A 1 86 ? 10.695 3.374 -6.341 1.00 92.00 86 HIS A O 1
ATOM 670 N N . VAL A 1 87 ? 11.032 2.651 -8.430 1.00 93.44 87 VAL A N 1
ATOM 671 C CA . VAL A 1 87 ? 9.707 2.016 -8.586 1.00 93.44 87 VAL A CA 1
ATOM 672 C C . VAL A 1 87 ? 9.416 1.031 -7.449 1.00 93.44 87 VAL A C 1
ATOM 674 O O . VAL A 1 87 ? 8.332 1.050 -6.860 1.00 93.44 87 VAL A O 1
ATOM 677 N N . TRP A 1 88 ? 10.389 0.185 -7.102 1.00 93.56 88 TRP A N 1
ATOM 678 C CA . TRP A 1 88 ? 10.244 -0.751 -5.987 1.00 93.56 88 TRP A CA 1
ATOM 679 C C . TRP A 1 88 ? 10.180 -0.045 -4.632 1.00 93.56 88 TRP A C 1
ATOM 681 O O . TRP A 1 88 ? 9.431 -0.487 -3.765 1.00 93.56 88 TRP A O 1
ATOM 691 N N . GLN A 1 89 ? 10.924 1.045 -4.438 1.00 93.56 89 GLN A N 1
ATOM 692 C CA . GLN A 1 89 ? 10.857 1.848 -3.213 1.00 93.56 89 GLN A CA 1
ATOM 693 C C . GLN A 1 89 ? 9.504 2.550 -3.065 1.00 93.56 89 GLN A C 1
ATOM 695 O O . GLN A 1 89 ? 8.904 2.498 -1.993 1.00 93.56 89 GLN A O 1
ATOM 700 N N . VAL A 1 90 ? 8.975 3.130 -4.145 1.00 93.44 90 VAL A N 1
ATOM 701 C CA . VAL A 1 90 ? 7.641 3.742 -4.169 1.00 93.44 90 VAL A CA 1
ATOM 702 C C . VAL A 1 90 ? 6.591 2.696 -3.804 1.00 93.44 90 VAL A C 1
ATOM 704 O O . VAL A 1 90 ? 5.782 2.936 -2.911 1.00 93.44 90 VAL A O 1
ATOM 707 N N . PHE A 1 91 ? 6.657 1.497 -4.390 1.00 93.56 91 PHE A N 1
ATOM 708 C CA . PHE A 1 91 ? 5.744 0.406 -4.042 1.00 93.56 91 PHE A CA 1
ATOM 709 C C . PHE A 1 91 ? 5.878 -0.042 -2.578 1.00 93.56 91 PHE A C 1
ATOM 711 O O . PHE A 1 91 ? 4.872 -0.196 -1.893 1.00 93.56 91 PHE A O 1
ATOM 718 N N . LYS A 1 92 ? 7.106 -0.190 -2.066 1.00 93.06 92 LYS A N 1
ATOM 719 C CA . LYS A 1 92 ? 7.365 -0.577 -0.667 1.00 93.06 92 LYS A CA 1
ATOM 720 C C . LYS A 1 92 ? 6.959 0.480 0.357 1.00 93.06 92 LYS A C 1
ATOM 722 O O . LYS A 1 92 ? 6.758 0.137 1.517 1.00 93.06 92 LYS A O 1
ATOM 727 N N . SER A 1 93 ? 6.854 1.744 -0.046 1.00 92.38 93 SER A N 1
ATOM 728 C CA . SER A 1 93 ? 6.382 2.813 0.840 1.00 92.38 93 SER A CA 1
ATOM 729 C C . SER A 1 93 ? 4.860 2.816 1.024 1.00 92.38 93 SER A C 1
ATOM 731 O O . SER A 1 93 ? 4.359 3.468 1.939 1.00 92.38 93 SER A O 1
ATOM 733 N N . LEU A 1 94 ? 4.114 2.073 0.194 1.00 91.06 94 LEU A N 1
ATOM 734 C CA . LEU A 1 94 ? 2.673 1.898 0.369 1.00 91.06 94 LEU A CA 1
ATOM 735 C C . LEU A 1 94 ? 2.358 1.027 1.597 1.00 91.06 94 LEU A C 1
ATOM 737 O O . LEU A 1 94 ? 3.154 0.165 1.963 1.00 91.06 94 LEU A O 1
ATOM 741 N N . PRO A 1 95 ? 1.179 1.173 2.220 1.00 88.56 95 PRO A N 1
ATOM 742 C CA . PRO A 1 95 ? 0.768 0.305 3.323 1.00 88.56 95 PRO A CA 1
ATOM 743 C C . PRO A 1 95 ? 0.719 -1.174 2.920 1.00 88.56 95 PRO A C 1
ATOM 745 O O . PRO A 1 95 ? 0.307 -1.499 1.805 1.00 88.56 95 PRO A O 1
ATOM 748 N N . GLN A 1 96 ? 1.071 -2.073 3.847 1.00 86.25 96 GLN A N 1
ATOM 749 C CA . GLN A 1 96 ? 1.179 -3.518 3.585 1.00 86.25 96 GLN A CA 1
ATOM 750 C C . GLN A 1 96 ? -0.093 -4.107 2.952 1.00 86.25 96 GLN A C 1
ATOM 752 O O . GLN A 1 96 ? -0.013 -4.886 2.011 1.00 86.25 96 GLN A O 1
ATOM 757 N N . ALA A 1 97 ? -1.269 -3.643 3.383 1.00 88.00 97 ALA A N 1
ATOM 758 C CA . ALA A 1 97 ? -2.557 -4.046 2.817 1.00 88.00 97 ALA A CA 1
ATOM 759 C C . ALA A 1 97 ? -2.663 -3.812 1.297 1.00 88.00 97 ALA A C 1
ATOM 761 O O . ALA A 1 97 ? -3.260 -4.612 0.580 1.00 88.00 97 ALA A O 1
ATOM 762 N N . VAL A 1 98 ? -2.092 -2.706 0.809 1.00 90.00 98 VAL A N 1
ATOM 763 C CA . VAL A 1 98 ? -2.079 -2.349 -0.616 1.00 90.00 98 VAL A CA 1
ATOM 764 C C . VAL A 1 98 ? -1.043 -3.185 -1.363 1.00 90.00 98 VAL A C 1
ATOM 766 O O . VAL A 1 98 ? -1.308 -3.623 -2.482 1.00 90.00 98 VAL A O 1
ATOM 769 N N . GLN A 1 99 ? 0.110 -3.440 -0.737 1.00 91.69 99 GLN A N 1
ATOM 770 C CA . GLN A 1 99 ? 1.157 -4.288 -1.307 1.00 91.69 99 GLN A CA 1
ATOM 771 C C . GLN A 1 99 ? 0.671 -5.727 -1.499 1.00 91.69 99 GLN A C 1
ATOM 773 O O . GLN A 1 99 ? 0.819 -6.271 -2.589 1.00 91.69 99 GLN A O 1
ATOM 778 N N . ASP A 1 100 ? 0.035 -6.314 -0.483 1.00 90.81 100 ASP A N 1
ATOM 779 C CA . ASP A 1 100 ? -0.471 -7.690 -0.527 1.00 90.81 100 ASP A CA 1
ATOM 780 C C . ASP A 1 100 ? -1.619 -7.846 -1.532 1.00 90.81 100 ASP A C 1
ATOM 782 O O . ASP A 1 100 ? -1.731 -8.869 -2.206 1.00 90.81 100 ASP A O 1
ATOM 786 N N . TRP A 1 101 ? -2.467 -6.821 -1.661 1.00 93.12 101 TRP A N 1
ATOM 787 C CA . TRP A 1 101 ? -3.564 -6.809 -2.627 1.00 93.12 101 TRP A CA 1
ATOM 788 C C . TRP A 1 101 ? -3.076 -6.727 -4.079 1.00 93.12 101 TRP A C 1
ATOM 790 O O . TRP A 1 101 ? -3.563 -7.467 -4.934 1.00 93.12 101 TRP A O 1
ATOM 800 N N . ALA A 1 102 ? -2.130 -5.830 -4.367 1.00 91.62 102 ALA A N 1
ATOM 801 C CA . ALA A 1 102 ? -1.608 -5.646 -5.718 1.00 91.62 102 ALA A CA 1
ATOM 802 C C . ALA A 1 102 ? -0.577 -6.719 -6.103 1.00 91.62 102 ALA A C 1
ATOM 804 O O . ALA A 1 102 ? -0.440 -7.058 -7.274 1.00 91.62 102 ALA A O 1
ATOM 805 N N . GLY A 1 103 ? 0.186 -7.233 -5.137 1.00 92.19 103 GLY A N 1
ATOM 806 C CA . GLY A 1 103 ? 1.232 -8.243 -5.308 1.00 92.19 103 GLY A CA 1
ATOM 807 C C . GLY A 1 103 ? 2.533 -7.729 -5.936 1.00 92.19 103 GLY A C 1
ATOM 808 O O . GLY A 1 103 ? 3.616 -8.156 -5.540 1.00 92.19 103 GLY A O 1
ATOM 809 N N . SER A 1 104 ? 2.471 -6.803 -6.898 1.00 93.44 104 SER A N 1
ATOM 810 C CA . SER A 1 104 ? 3.663 -6.223 -7.533 1.00 93.44 104 SER A CA 1
ATOM 811 C C . SER A 1 104 ? 3.444 -4.784 -8.024 1.00 93.44 104 SER A C 1
ATOM 813 O O . SER A 1 104 ? 2.300 -4.391 -8.267 1.00 93.44 104 SER A O 1
ATOM 815 N N . PRO A 1 105 ? 4.522 -4.001 -8.247 1.00 91.81 105 PRO A N 1
ATOM 816 C CA . PRO A 1 105 ? 4.414 -2.653 -8.809 1.00 91.81 105 PRO A CA 1
ATOM 817 C C . PRO A 1 105 ? 3.739 -2.628 -10.190 1.00 91.81 105 PRO A C 1
ATOM 819 O O . PRO A 1 105 ? 2.952 -1.734 -10.480 1.00 91.81 105 PRO A O 1
ATOM 822 N N . SER A 1 106 ? 4.019 -3.622 -11.038 1.00 92.00 106 SER A N 1
ATOM 823 C CA . SER A 1 106 ? 3.416 -3.750 -12.370 1.00 92.00 106 SER A CA 1
ATOM 824 C C . SER A 1 106 ? 1.934 -4.105 -12.312 1.00 92.00 106 SER A C 1
ATOM 826 O O . SER A 1 106 ? 1.151 -3.549 -13.074 1.00 92.00 106 SER A O 1
ATOM 828 N N . GLU A 1 107 ? 1.537 -4.989 -11.394 1.00 93.12 107 GLU A N 1
ATOM 829 C CA . GLU A 1 107 ? 0.123 -5.328 -11.197 1.00 93.12 107 GLU A CA 1
ATOM 830 C C . GLU A 1 107 ? -0.663 -4.164 -10.599 1.00 93.12 107 GLU A C 1
ATOM 832 O O . GLU A 1 107 ? -1.788 -3.907 -11.017 1.00 93.12 107 GLU A O 1
ATOM 837 N N . LEU A 1 108 ? -0.058 -3.393 -9.688 1.00 93.38 108 LEU A N 1
ATOM 838 C CA . LEU A 1 108 ? -0.658 -2.160 -9.180 1.00 93.38 108 LEU A CA 1
ATOM 839 C C . LEU A 1 108 ? -1.006 -1.211 -10.339 1.00 93.38 108 LEU A C 1
ATOM 841 O O . LEU A 1 108 ? -2.127 -0.713 -10.411 1.00 93.38 108 LEU A O 1
ATOM 845 N N . VAL A 1 109 ? -0.074 -0.996 -11.273 1.00 93.75 109 VAL A N 1
ATOM 846 C CA . VAL A 1 109 ? -0.334 -0.188 -12.475 1.00 93.75 109 VAL A CA 1
ATOM 847 C C . VAL A 1 109 ? -1.407 -0.838 -13.344 1.00 93.75 109 VAL A C 1
ATOM 849 O O . VAL A 1 109 ? -2.374 -0.172 -13.699 1.00 93.75 109 VAL A O 1
ATOM 852 N N . ALA A 1 110 ? -1.305 -2.137 -13.630 1.00 92.81 110 ALA A N 1
ATOM 853 C CA . ALA A 1 110 ? -2.276 -2.844 -14.464 1.00 92.81 110 ALA A CA 1
ATOM 854 C C . ALA A 1 110 ? -3.707 -2.742 -13.916 1.00 92.81 110 ALA A C 1
ATOM 856 O O . ALA A 1 110 ? -4.651 -2.550 -14.679 1.00 92.81 110 ALA A O 1
ATOM 857 N N . GLN A 1 111 ? -3.885 -2.826 -12.597 1.00 91.25 111 GLN A N 1
ATOM 858 C CA . GLN A 1 111 ? -5.185 -2.684 -11.947 1.00 91.25 111 GLN A CA 1
ATOM 859 C C . GLN A 1 111 ? -5.718 -1.246 -11.996 1.00 91.25 111 GLN A C 1
ATOM 861 O O . GLN A 1 111 ? -6.925 -1.055 -12.161 1.00 91.25 111 GLN A O 1
ATOM 866 N N . MET A 1 112 ? -4.843 -0.242 -11.894 1.00 89.12 112 MET A N 1
ATOM 867 C CA . MET A 1 112 ? -5.221 1.178 -11.930 1.00 89.12 112 MET A CA 1
ATOM 868 C C . MET A 1 112 ? -5.444 1.714 -13.349 1.00 89.12 112 MET A C 1
ATOM 870 O O . MET A 1 112 ? -6.215 2.658 -13.519 1.00 89.12 112 MET A O 1
ATOM 874 N N . SER A 1 113 ? -4.827 1.099 -14.359 1.00 89.19 113 SER A N 1
ATOM 875 C CA . SER A 1 113 ? -4.979 1.453 -15.777 1.00 89.19 113 SER A CA 1
ATOM 876 C C . SER A 1 113 ? -6.187 0.783 -16.450 1.00 89.19 113 SER A C 1
ATOM 878 O O . SER A 1 113 ? -6.428 0.989 -17.639 1.00 89.19 113 SER A O 1
ATOM 880 N N . ARG A 1 114 ? -6.976 -0.009 -15.708 1.00 90.38 114 ARG A N 1
ATOM 881 C CA . ARG A 1 114 ? -8.236 -0.597 -16.191 1.00 90.38 114 ARG A CA 1
ATOM 882 C C . ARG A 1 114 ? -9.278 0.479 -16.523 1.00 90.38 114 ARG A C 1
ATOM 884 O O . ARG A 1 114 ? -9.275 1.558 -15.924 1.00 90.38 114 ARG A O 1
ATOM 891 N N . PRO A 1 115 ? -10.228 0.193 -17.433 1.00 90.62 115 PRO A N 1
ATOM 892 C CA . PRO A 1 115 ? -11.308 1.124 -17.730 1.00 90.62 115 PRO A CA 1
ATOM 893 C C . PRO A 1 115 ? -12.160 1.392 -16.482 1.00 90.62 115 PRO A C 1
ATOM 895 O O . PRO A 1 115 ? -12.372 0.510 -15.649 1.00 90.62 115 PRO A O 1
ATOM 898 N N . LEU A 1 116 ? -12.708 2.607 -16.373 1.00 86.69 116 LEU A N 1
ATOM 899 C CA . LEU A 1 116 ? -13.444 3.070 -15.186 1.00 86.69 116 LEU A CA 1
ATOM 900 C C . LEU A 1 116 ? -14.577 2.118 -14.755 1.00 86.69 116 LEU A C 1
ATOM 902 O O . LEU A 1 116 ? -14.838 1.965 -13.560 1.00 86.69 116 LEU A O 1
ATOM 906 N N . ALA A 1 117 ? -15.233 1.462 -15.716 1.00 88.50 117 ALA A N 1
ATOM 907 C CA . ALA A 1 117 ? -16.269 0.467 -15.451 1.00 88.50 117 ALA A CA 1
ATOM 908 C C . ALA A 1 117 ? -15.723 -0.732 -14.656 1.00 88.50 117 ALA A C 1
ATOM 910 O O . ALA A 1 117 ? -16.280 -1.081 -13.616 1.00 88.50 117 ALA A O 1
ATOM 911 N N . GLU A 1 118 ? -14.596 -1.306 -15.083 1.00 89.81 118 GLU A N 1
ATOM 912 C CA . GLU A 1 118 ? -13.943 -2.411 -14.374 1.00 89.81 118 GLU A CA 1
ATOM 913 C C . GLU A 1 118 ? -13.399 -1.976 -13.016 1.00 89.81 118 GLU A C 1
ATOM 915 O O . GLU A 1 118 ? -13.517 -2.707 -12.030 1.00 89.81 118 GLU A O 1
ATOM 920 N N . VAL A 1 119 ? -12.839 -0.766 -12.946 1.00 89.62 119 VAL A N 1
ATOM 921 C CA . VAL A 1 119 ? -12.334 -0.211 -11.688 1.00 89.62 119 VAL A CA 1
ATOM 922 C C . VAL A 1 119 ? -13.454 -0.119 -10.656 1.00 89.62 119 VAL A C 1
ATOM 924 O O . VAL A 1 119 ? -13.279 -0.523 -9.509 1.00 89.62 119 VAL A O 1
ATOM 927 N N . THR A 1 120 ? -14.625 0.366 -11.065 1.00 88.62 120 THR A N 1
ATOM 928 C CA . THR A 1 120 ? -15.766 0.559 -10.163 1.00 88.62 120 THR A CA 1
ATOM 929 C C . THR A 1 120 ? -16.421 -0.767 -9.770 1.00 88.62 120 THR A C 1
ATOM 931 O O . THR A 1 120 ? -16.828 -0.925 -8.622 1.00 88.62 120 THR A O 1
ATOM 934 N N . GLN A 1 121 ? -16.508 -1.722 -10.699 1.00 88.88 121 GLN A N 1
ATOM 935 C CA . GLN A 1 121 ? -17.213 -2.990 -10.486 1.00 88.88 121 GLN A CA 1
ATOM 936 C C . GLN A 1 121 ? -16.365 -4.064 -9.796 1.00 88.88 121 GLN A C 1
ATOM 938 O O . GLN A 1 121 ? -16.905 -4.852 -9.023 1.00 88.88 121 GLN A O 1
ATOM 943 N N . PHE A 1 122 ? -15.054 -4.106 -10.053 1.00 90.38 122 PHE A N 1
ATOM 944 C CA . PHE A 1 122 ? -14.191 -5.206 -9.612 1.00 90.38 122 PHE A CA 1
ATOM 945 C C . PHE A 1 122 ? -13.014 -4.731 -8.765 1.00 90.38 122 PHE A C 1
ATOM 947 O O . PHE A 1 122 ? -12.824 -5.219 -7.649 1.00 90.38 122 PHE A O 1
ATOM 954 N N . VAL A 1 123 ? -12.245 -3.753 -9.253 1.00 90.81 123 VAL A N 1
ATOM 955 C CA . VAL A 1 123 ? -10.982 -3.358 -8.607 1.00 90.81 123 VAL A CA 1
ATOM 956 C C . VAL A 1 123 ? -11.250 -2.709 -7.254 1.00 90.81 123 VAL A C 1
ATOM 958 O O . VAL A 1 123 ? -10.727 -3.166 -6.241 1.00 90.81 123 VAL A O 1
ATOM 961 N N . ARG A 1 124 ? 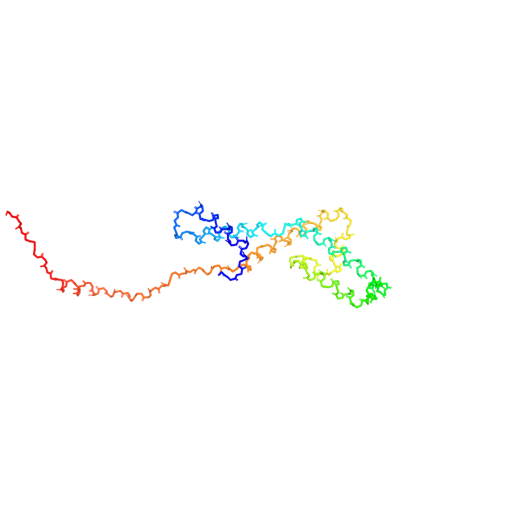-12.127 -1.704 -7.206 1.00 90.19 124 ARG A N 1
ATOM 962 C CA . ARG A 1 124 ? -12.432 -0.955 -5.985 1.00 90.19 124 ARG A CA 1
ATOM 963 C C . ARG A 1 124 ? -13.094 -1.827 -4.905 1.00 90.19 124 ARG A C 1
ATOM 965 O O . ARG A 1 124 ? -12.628 -1.779 -3.770 1.00 90.19 124 ARG A O 1
ATOM 972 N N . PRO A 1 125 ? -14.079 -2.697 -5.211 1.00 91.50 125 PRO A N 1
ATOM 973 C CA . PRO A 1 125 ? -14.589 -3.652 -4.225 1.00 91.50 125 PRO A CA 1
ATOM 974 C C . PRO A 1 125 ? -13.538 -4.660 -3.741 1.00 91.50 125 PRO A C 1
ATOM 976 O O . PRO A 1 125 ? -13.508 -4.990 -2.555 1.00 91.50 125 PRO A O 1
ATOM 979 N N . SER A 1 126 ? -12.658 -5.144 -4.629 1.00 90.50 126 SER A N 1
ATOM 980 C CA . SER A 1 126 ? -11.578 -6.061 -4.235 1.00 90.50 126 SER A CA 1
ATOM 981 C C . SER A 1 126 ? -10.572 -5.390 -3.293 1.00 90.50 126 SER A C 1
ATOM 983 O O . SER A 1 126 ? -10.185 -5.984 -2.287 1.00 90.50 126 SER A O 1
ATOM 985 N N . PHE A 1 127 ? -10.233 -4.128 -3.569 1.00 92.19 127 PHE A N 1
ATOM 986 C CA . PHE A 1 127 ? -9.365 -3.300 -2.744 1.00 92.19 127 PHE A CA 1
ATOM 987 C C . PHE A 1 127 ? -9.975 -3.069 -1.363 1.00 92.19 127 PHE A C 1
ATOM 989 O O . PHE A 1 127 ? -9.340 -3.354 -0.350 1.00 92.19 127 PHE A O 1
ATOM 996 N N . ALA A 1 128 ? -11.239 -2.639 -1.314 1.00 89.94 128 ALA A N 1
ATOM 997 C CA . ALA A 1 128 ? -11.970 -2.417 -0.070 1.00 89.94 128 ALA A CA 1
ATOM 998 C C . ALA A 1 128 ? -11.978 -3.674 0.813 1.00 89.94 128 ALA A C 1
ATOM 1000 O O . ALA A 1 128 ? -11.741 -3.609 2.022 1.00 89.94 128 ALA A O 1
ATOM 1001 N N . LYS A 1 129 ? -12.195 -4.846 0.202 1.00 89.31 129 LYS A N 1
ATOM 1002 C CA . LYS A 1 129 ? -12.164 -6.136 0.899 1.00 89.31 129 LYS A CA 1
ATOM 1003 C C . LYS A 1 129 ? -10.779 -6.442 1.477 1.00 89.31 129 LYS A C 1
ATOM 1005 O O . LYS A 1 129 ? -10.704 -6.880 2.623 1.00 89.31 129 LYS A O 1
ATOM 1010 N N . ALA A 1 130 ? -9.710 -6.205 0.718 1.00 88.62 130 ALA A N 1
ATOM 1011 C CA . ALA A 1 130 ? -8.340 -6.442 1.170 1.00 88.62 130 ALA A CA 1
ATOM 1012 C C . ALA A 1 130 ? -7.930 -5.485 2.301 1.00 88.62 130 ALA A C 1
ATOM 1014 O O . ALA A 1 130 ? -7.462 -5.930 3.348 1.00 88.62 130 ALA A O 1
ATOM 1015 N N . VAL A 1 131 ? -8.206 -4.186 2.151 1.00 87.25 131 VAL A N 1
ATOM 1016 C CA . VAL A 1 131 ? -7.939 -3.177 3.187 1.00 87.25 131 VAL A CA 1
ATOM 1017 C C . VAL A 1 131 ? -8.710 -3.496 4.465 1.00 87.25 131 VAL A C 1
ATOM 1019 O O . VAL A 1 131 ? -8.138 -3.484 5.553 1.00 87.25 131 VAL A O 1
ATOM 1022 N N . LYS A 1 132 ? -9.995 -3.851 4.360 1.00 84.75 132 LYS A N 1
ATOM 1023 C CA . LYS A 1 132 ? -10.809 -4.239 5.519 1.00 84.75 132 LYS A CA 1
ATOM 1024 C C . LYS A 1 132 ? -10.305 -5.516 6.196 1.00 84.75 132 LYS A C 1
ATOM 1026 O O . LYS A 1 132 ? -10.398 -5.616 7.415 1.00 84.75 132 LYS A O 1
ATOM 1031 N N . ALA A 1 133 ? -9.774 -6.477 5.439 1.00 83.56 133 ALA A N 1
ATOM 1032 C CA . ALA A 1 133 ? -9.174 -7.691 5.994 1.00 83.56 133 ALA A CA 1
ATOM 1033 C C . ALA A 1 133 ? -7.847 -7.415 6.726 1.00 83.56 133 ALA A C 1
ATOM 1035 O O . ALA A 1 133 ? -7.550 -8.080 7.715 1.00 83.56 133 ALA A O 1
ATOM 1036 N N . ALA A 1 134 ? -7.086 -6.411 6.286 1.00 78.88 134 ALA A N 1
ATOM 1037 C CA . ALA A 1 134 ? -5.820 -6.015 6.900 1.00 78.88 134 ALA A CA 1
ATOM 1038 C C . ALA A 1 134 ? -5.981 -5.070 8.110 1.00 78.88 134 ALA A C 1
ATOM 1040 O O . ALA A 1 134 ? -5.143 -5.072 9.009 1.00 78.88 134 ALA A O 1
ATOM 1041 N N . GLN A 1 135 ? -7.069 -4.296 8.193 1.00 71.00 135 GLN A N 1
ATOM 1042 C CA . GLN A 1 135 ? -7.369 -3.426 9.344 1.00 71.00 135 GLN A CA 1
ATOM 1043 C C . GLN A 1 135 ? -7.340 -4.124 10.722 1.00 71.00 135 GLN A C 1
ATOM 1045 O O . GLN A 1 135 ? -6.712 -3.581 11.632 1.00 71.00 135 GLN A O 1
ATOM 1050 N N . PRO A 1 136 ? -7.953 -5.309 10.933 1.00 64.38 136 PRO A N 1
ATOM 1051 C CA . PRO A 1 136 ? -7.859 -5.996 12.220 1.00 64.38 136 PRO A CA 1
ATOM 1052 C C . PRO A 1 136 ? -6.434 -6.459 12.539 1.00 64.38 136 PRO A C 1
ATOM 1054 O O . PRO A 1 136 ? -6.076 -6.496 13.709 1.00 64.38 136 PRO A O 1
ATOM 1057 N N . GLN A 1 137 ? -5.604 -6.764 11.535 1.00 58.44 137 GLN A N 1
ATOM 1058 C CA . GLN A 1 137 ? -4.190 -7.096 11.744 1.00 58.44 137 GLN A CA 1
ATOM 1059 C C . GLN A 1 137 ? -3.379 -5.854 12.131 1.00 58.44 137 GLN A C 1
ATOM 1061 O O . GLN A 1 137 ? -2.571 -5.922 13.051 1.00 58.44 137 GLN A O 1
ATOM 1066 N N . ALA A 1 138 ? -3.648 -4.701 11.511 1.00 56.94 138 ALA A N 1
ATOM 1067 C CA . ALA A 1 138 ? -3.047 -3.426 11.905 1.00 56.94 138 ALA A CA 1
ATOM 1068 C C . ALA A 1 138 ? -3.423 -3.024 13.345 1.00 56.94 138 ALA A C 1
ATOM 1070 O O . ALA A 1 138 ? -2.592 -2.482 14.070 1.00 56.94 138 ALA A O 1
ATOM 1071 N N . LEU A 1 139 ? -4.650 -3.336 13.786 1.00 56.28 139 LEU A N 1
ATOM 1072 C CA . LEU A 1 139 ? -5.069 -3.171 15.182 1.00 56.28 139 LEU A CA 1
ATOM 1073 C C . LEU A 1 139 ? -4.470 -4.229 16.122 1.00 56.28 139 LEU A C 1
ATOM 1075 O O . LEU A 1 139 ? -4.183 -3.909 17.268 1.00 56.28 139 LEU A O 1
ATOM 1079 N N . ALA A 1 140 ? -4.285 -5.472 15.671 1.00 53.59 140 ALA A N 1
ATOM 1080 C CA . ALA A 1 140 ? -3.711 -6.558 16.474 1.00 53.59 140 ALA A CA 1
ATOM 1081 C C . ALA A 1 140 ? -2.193 -6.427 16.675 1.00 53.59 140 ALA A C 1
ATOM 1083 O O . ALA A 1 140 ? -1.652 -6.965 17.635 1.00 53.59 140 ALA A O 1
ATOM 1084 N N . LEU A 1 141 ? -1.507 -5.698 15.790 1.00 52.34 141 LEU A N 1
ATOM 1085 C CA . LEU A 1 141 ? -0.111 -5.298 15.973 1.00 52.34 141 LEU A CA 1
ATOM 1086 C C . LEU A 1 141 ? 0.049 -4.167 17.004 1.00 52.34 141 LEU A C 1
ATOM 1088 O O . LEU A 1 141 ? 1.175 -3.853 17.388 1.00 52.34 141 LEU A O 1
ATOM 1092 N N . GLN A 1 142 ? -1.047 -3.570 17.490 1.00 47.88 142 GLN A N 1
ATOM 1093 C CA . GLN A 1 142 ? -0.998 -2.770 18.712 1.00 47.88 142 GLN A CA 1
ATOM 1094 C C . GLN A 1 142 ? -0.801 -3.722 19.898 1.00 47.88 142 GLN A C 1
ATOM 1096 O O . GLN A 1 142 ? -1.438 -4.775 19.931 1.00 47.88 142 GLN A O 1
ATOM 1101 N N . PRO A 1 143 ? 0.056 -3.388 20.880 1.00 43.94 143 PRO A N 1
ATOM 1102 C CA . PRO A 1 143 ? 0.367 -4.300 21.969 1.00 43.94 143 PRO A CA 1
ATOM 1103 C C . PRO A 1 143 ? -0.916 -4.680 22.707 1.00 43.94 143 PRO A C 1
ATOM 1105 O O . PRO A 1 143 ? -1.541 -3.842 23.363 1.00 43.94 143 PRO A O 1
ATOM 1108 N N . GLU A 1 144 ? -1.298 -5.953 22.599 1.00 42.06 144 GLU A N 1
ATOM 1109 C CA . GLU A 1 144 ? -2.336 -6.550 23.422 1.00 42.06 144 GLU A CA 1
ATOM 1110 C C . GLU A 1 144 ? -1.926 -6.321 24.877 1.00 42.06 144 GLU A C 1
ATOM 1112 O O . GLU A 1 144 ? -0.846 -6.728 25.312 1.00 42.06 144 GLU A O 1
ATOM 1117 N N . VAL A 1 145 ? -2.735 -5.554 25.610 1.00 51.28 145 VAL A N 1
ATOM 1118 C CA . VAL A 1 145 ? -2.486 -5.292 27.026 1.00 51.28 145 VAL A CA 1
ATOM 1119 C C . VAL A 1 145 ? -2.415 -6.662 27.690 1.00 51.28 145 VAL A C 1
ATOM 1121 O O . VAL A 1 145 ? -3.417 -7.382 27.629 1.00 51.28 145 VAL A O 1
ATOM 1124 N N . PRO A 1 146 ? -1.281 -7.055 28.304 1.00 41.81 146 PRO A N 1
ATOM 1125 C CA . PRO A 1 146 ? -1.245 -8.280 29.072 1.00 41.81 146 PRO A CA 1
ATOM 1126 C C . PRO A 1 146 ? -2.369 -8.153 30.084 1.00 41.81 146 PRO A C 1
ATOM 1128 O O . PRO A 1 146 ? -2.389 -7.198 30.868 1.00 41.81 146 PRO A O 1
ATOM 1131 N N . ARG A 1 147 ? -3.346 -9.060 30.021 1.00 44.56 147 ARG A N 1
ATOM 1132 C CA . ARG A 1 147 ? -4.335 -9.196 31.079 1.00 44.56 147 ARG A CA 1
ATOM 1133 C C . ARG A 1 147 ? -3.505 -9.440 32.329 1.00 44.56 147 ARG A C 1
ATOM 1135 O O . ARG A 1 147 ? -2.934 -10.515 32.478 1.00 44.56 147 ARG A O 1
ATOM 1142 N N . LEU A 1 148 ? -3.346 -8.406 33.154 1.00 44.78 148 LEU A N 1
ATOM 1143 C CA . LEU A 1 148 ? -2.742 -8.528 34.467 1.00 44.78 148 LEU A CA 1
ATOM 1144 C C . LEU A 1 148 ? -3.690 -9.437 35.238 1.00 44.78 148 LEU A C 1
ATOM 1146 O O . LEU A 1 148 ? -4.648 -8.974 35.855 1.00 44.78 148 LEU A O 1
ATOM 1150 N N . GLU A 1 149 ? -3.480 -10.748 35.131 1.00 47.19 149 GLU A N 1
ATOM 1151 C CA . GLU A 1 149 ? -3.947 -11.641 36.167 1.00 47.19 149 GLU A CA 1
ATOM 1152 C C . GLU A 1 149 ? -3.296 -11.105 37.442 1.00 47.19 149 GLU A C 1
ATOM 1154 O O . GLU A 1 149 ? -2.066 -10.963 37.477 1.00 47.19 149 GLU A O 1
ATOM 1159 N N . PRO A 1 150 ? -4.088 -10.688 38.448 1.00 46.59 150 PRO A N 1
ATOM 1160 C CA . PRO A 1 150 ? -3.504 -10.271 39.709 1.00 46.59 150 PRO A CA 1
ATOM 1161 C C . PRO A 1 150 ? -2.599 -11.417 40.161 1.00 46.59 150 PRO A C 1
ATOM 1163 O O . PRO A 1 150 ? -3.007 -12.572 39.988 1.00 46.59 150 PRO A O 1
ATOM 1166 N N . PRO A 1 151 ? -1.386 -11.141 40.682 1.00 42.22 151 PRO A N 1
ATOM 1167 C CA . PRO A 1 151 ? -0.517 -12.203 41.155 1.00 42.22 151 PRO A CA 1
ATOM 1168 C C . PRO A 1 151 ? -1.368 -13.077 42.065 1.00 42.22 151 PRO A C 1
ATOM 1170 O O . PRO A 1 151 ? -1.908 -12.587 43.064 1.00 42.22 151 PRO A O 1
ATOM 1173 N N . ARG A 1 152 ? -1.574 -14.341 41.670 1.00 44.22 152 ARG A N 1
ATOM 1174 C CA . ARG A 1 152 ? -2.111 -15.335 42.586 1.00 44.22 152 ARG A CA 1
ATOM 1175 C C . ARG A 1 152 ? -1.075 -15.383 43.685 1.00 44.22 152 ARG A C 1
ATOM 1177 O O . ARG A 1 152 ? -0.005 -15.955 43.527 1.00 44.22 152 ARG A O 1
ATOM 1184 N N . VAL A 1 153 ? -1.355 -14.657 44.759 1.00 53.31 153 VAL A N 1
ATOM 1185 C CA . VAL A 1 153 ? -0.668 -14.853 46.014 1.00 53.31 153 VAL A CA 1
ATOM 1186 C C . VAL A 1 153 ? -0.997 -16.297 46.332 1.00 53.31 153 VAL A C 1
ATOM 1188 O O . VAL A 1 153 ? -2.144 -16.591 46.678 1.00 53.31 153 VAL A O 1
ATOM 1191 N N . ASP A 1 154 ? -0.034 -17.192 46.118 1.00 49.97 154 ASP A N 1
ATOM 1192 C CA . ASP A 1 154 ? -0.050 -18.541 46.663 1.00 49.97 154 ASP A CA 1
ATOM 1193 C C . ASP A 1 154 ? -0.033 -18.371 48.176 1.00 49.97 154 ASP A C 1
ATOM 1195 O O . ASP A 1 154 ? 0.990 -18.429 48.855 1.00 49.97 154 ASP A O 1
ATOM 1199 N N . ARG A 1 155 ? -1.200 -18.025 48.712 1.00 48.53 155 ARG A N 1
ATOM 1200 C CA . ARG A 1 155 ? -1.441 -18.061 50.130 1.00 48.53 155 ARG A CA 1
ATOM 1201 C C . ARG A 1 155 ? -1.452 -19.552 50.429 1.00 48.53 155 ARG A C 1
ATOM 1203 O O . ARG A 1 155 ? -2.305 -20.239 49.857 1.00 48.53 155 ARG A O 1
ATOM 1210 N N . PRO A 1 156 ? -0.529 -20.069 51.257 1.00 51.97 156 PRO A N 1
ATOM 1211 C CA . PRO A 1 156 ? -0.659 -21.433 51.729 1.00 51.97 156 PRO A CA 1
ATOM 1212 C C . PRO A 1 156 ? -2.077 -21.560 52.274 1.00 51.97 156 PRO A C 1
ATOM 1214 O O . PRO A 1 156 ? -2.534 -20.721 53.057 1.00 51.97 156 PRO A O 1
ATOM 1217 N N . GLN A 1 157 ? -2.812 -22.525 51.734 1.00 51.34 157 GLN A N 1
ATOM 1218 C CA . GLN A 1 157 ? -4.175 -22.812 52.139 1.00 51.34 157 GLN A CA 1
A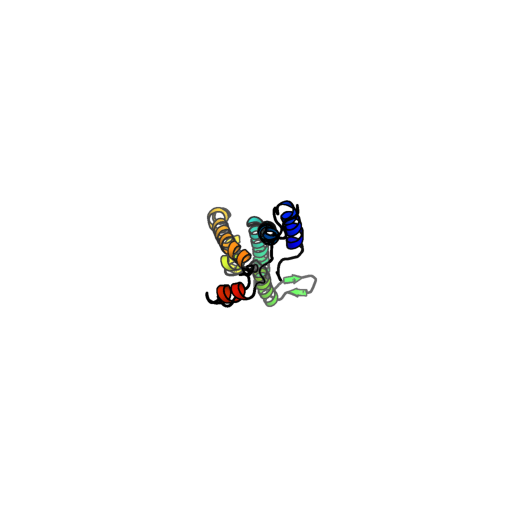TOM 1219 C C . GLN A 1 157 ? -4.124 -23.004 53.659 1.00 51.34 157 GLN A C 1
ATOM 1221 O O . GLN A 1 157 ? -3.373 -23.879 54.096 1.00 51.34 157 GLN A O 1
ATOM 1226 N N . PRO A 1 158 ? -4.797 -22.165 54.476 1.00 48.66 158 PRO A N 1
ATOM 1227 C CA . PRO A 1 158 ? -4.722 -22.326 55.917 1.00 48.66 158 PRO A CA 1
ATOM 1228 C C . PRO A 1 158 ? -5.263 -23.716 56.215 1.00 48.66 158 PRO A C 1
ATOM 1230 O O . PRO A 1 158 ? -6.417 -24.024 55.897 1.00 48.66 158 PRO A O 1
ATOM 1233 N N . SER A 1 159 ? -4.393 -24.584 56.731 1.00 55.44 159 SER A N 1
ATOM 1234 C CA . SER A 1 159 ? -4.817 -25.908 57.150 1.00 55.44 159 SER A CA 1
ATOM 1235 C C . SER A 1 159 ? -5.880 -25.677 58.221 1.00 55.44 159 SER A C 1
ATOM 1237 O O . SER A 1 159 ? -5.709 -24.820 59.092 1.00 55.44 159 SER A O 1
ATOM 1239 N N . GLY A 1 160 ? -7.006 -26.388 58.143 1.00 49.88 160 GLY A N 1
ATOM 1240 C CA . GLY A 1 160 ? -8.179 -26.158 58.997 1.00 49.88 160 GLY A CA 1
ATOM 1241 C C . GLY A 1 160 ? -7.926 -26.250 60.511 1.00 49.88 160 GLY A C 1
ATOM 1242 O O . GLY A 1 160 ? -8.843 -26.004 61.288 1.00 49.88 160 GLY A O 1
ATOM 1243 N N . ASN A 1 161 ? -6.698 -26.558 60.933 1.00 56.75 161 ASN A N 1
ATOM 1244 C CA . ASN A 1 161 ? -6.273 -26.647 62.323 1.00 56.75 161 ASN A CA 1
ATOM 1245 C C . ASN A 1 161 ? -5.749 -25.320 62.911 1.00 56.75 161 ASN A C 1
ATOM 1247 O O . ASN A 1 161 ? -5.699 -25.199 64.134 1.00 56.75 161 ASN A O 1
ATOM 1251 N N . ASP A 1 162 ? -5.428 -24.306 62.097 1.00 56.00 162 ASP A N 1
ATOM 1252 C CA . ASP A 1 162 ? -4.825 -23.053 62.597 1.00 56.00 162 ASP A CA 1
ATOM 1253 C C . ASP A 1 162 ? -5.830 -22.156 63.348 1.00 56.00 162 ASP A C 1
ATOM 1255 O O . ASP A 1 162 ? -5.475 -21.451 64.291 1.00 56.00 162 ASP A O 1
ATOM 1259 N N . PHE A 1 163 ? -7.119 -22.233 63.000 1.00 51.84 163 PHE A N 1
ATOM 1260 C CA . PHE A 1 163 ? -8.180 -21.461 63.665 1.00 51.84 163 PHE A CA 1
ATOM 1261 C C . PHE A 1 163 ? -8.465 -21.922 65.101 1.00 51.84 163 PHE A C 1
ATOM 1263 O O . PHE A 1 163 ? -8.938 -21.136 65.922 1.00 51.84 163 PHE A O 1
ATOM 1270 N N . LEU A 1 164 ? -8.197 -23.195 65.407 1.00 54.66 164 LEU A N 1
ATOM 1271 C CA . LEU A 1 164 ? -8.398 -23.761 66.742 1.00 54.66 164 LEU A CA 1
ATOM 1272 C C . LEU A 1 164 ? -7.247 -23.406 67.687 1.00 54.66 164 LEU A C 1
ATOM 1274 O O . LEU A 1 164 ? -7.497 -23.191 68.870 1.00 54.66 164 LEU A O 1
ATOM 1278 N N . ALA A 1 165 ? -6.020 -23.283 67.172 1.00 54.12 165 ALA A N 1
ATOM 1279 C CA . ALA A 1 165 ? -4.867 -22.843 67.954 1.00 54.12 165 ALA A CA 1
ATOM 1280 C C . ALA A 1 165 ? -4.992 -21.363 68.367 1.00 54.12 165 ALA A C 1
ATOM 1282 O O . ALA A 1 165 ? -4.830 -21.033 69.542 1.00 54.12 165 ALA A O 1
ATOM 1283 N N . ASP A 1 166 ? -5.406 -20.492 67.440 1.00 55.06 166 ASP A N 1
ATOM 1284 C CA . ASP A 1 166 ? -5.553 -19.045 67.683 1.00 55.06 166 ASP A CA 1
ATOM 1285 C C . ASP A 1 166 ? -6.686 -18.712 68.684 1.00 55.06 166 ASP A C 1
ATOM 1287 O O . ASP A 1 166 ? -6.667 -17.698 69.386 1.00 55.06 166 ASP A O 1
ATOM 1291 N N . ALA A 1 167 ? -7.684 -19.595 68.812 1.00 57.72 167 ALA A N 1
ATOM 1292 C CA . ALA A 1 167 ? -8.781 -19.439 69.768 1.00 57.72 167 ALA A CA 1
ATOM 1293 C C . ALA A 1 167 ? -8.381 -19.744 71.225 1.00 57.72 167 ALA A C 1
ATOM 1295 O O . ALA A 1 167 ? -9.041 -19.254 72.148 1.00 57.72 167 ALA A O 1
ATOM 1296 N N . VAL A 1 168 ? -7.322 -20.533 71.442 1.00 59.38 168 VAL A N 1
ATOM 1297 C CA . VAL A 1 168 ? -6.831 -20.903 72.783 1.00 59.38 168 VAL A CA 1
ATOM 1298 C C . VAL A 1 168 ? -5.957 -19.798 73.381 1.00 59.38 168 VAL A C 1
ATOM 1300 O O . VAL A 1 168 ? -5.984 -19.590 74.593 1.00 59.38 168 VAL A O 1
ATOM 1303 N N . GLU A 1 169 ? -5.248 -19.036 72.546 1.00 55.41 169 GLU A N 1
ATOM 1304 C CA . GLU A 1 169 ? -4.322 -17.988 72.995 1.00 55.41 169 GLU A CA 1
ATOM 1305 C C . GLU A 1 169 ? -4.979 -16.620 73.228 1.00 55.41 169 GLU A C 1
ATOM 1307 O O . GLU A 1 169 ? -4.363 -15.728 73.816 1.00 55.41 169 GLU A O 1
ATOM 1312 N N . ARG A 1 170 ? -6.247 -16.423 72.836 1.00 54.53 170 ARG A N 1
ATOM 1313 C CA . ARG A 1 170 ? -6.931 -15.142 73.068 1.00 54.53 170 ARG A CA 1
ATOM 1314 C C . ARG A 1 170 ? -7.269 -14.938 74.553 1.00 54.53 170 ARG A C 1
ATOM 1316 O O . ARG A 1 170 ? -8.123 -15.653 75.090 1.00 54.53 170 ARG A O 1
ATOM 1323 N N . PRO A 1 171 ? -6.726 -13.901 75.222 1.00 52.66 171 PRO A N 1
ATOM 1324 C CA . PRO A 1 171 ? -7.109 -13.588 76.591 1.00 52.66 171 PRO A CA 1
ATOM 1325 C C . PRO A 1 171 ? -8.578 -13.142 76.641 1.00 52.66 171 PRO A C 1
ATOM 1327 O O . PRO A 1 171 ? -9.000 -12.198 75.965 1.00 52.66 171 PRO A O 1
ATOM 1330 N N . ARG A 1 172 ? -9.384 -13.835 77.456 1.00 56.56 172 ARG A N 1
ATOM 1331 C CA . ARG A 1 172 ? -10.811 -13.536 77.650 1.00 56.56 172 ARG A CA 1
ATOM 1332 C C . ARG A 1 172 ? -10.974 -12.170 78.322 1.00 56.56 172 ARG A C 1
ATOM 1334 O O . ARG A 1 172 ? -10.690 -11.998 79.503 1.00 56.56 172 ARG A O 1
ATOM 1341 N N . ARG A 1 173 ? -11.472 -11.187 77.570 1.00 50.66 173 ARG A N 1
ATOM 1342 C CA . ARG A 1 173 ? -11.763 -9.837 78.070 1.00 50.66 173 ARG A CA 1
ATOM 1343 C C . ARG A 1 173 ? -12.986 -9.875 78.997 1.00 50.66 173 ARG A C 1
ATOM 1345 O O . ARG A 1 173 ? -14.117 -10.002 78.531 1.00 50.66 173 ARG A O 1
ATOM 1352 N N . HIS A 1 174 ? -12.773 -9.763 80.309 1.00 50.09 174 HIS A N 1
ATOM 1353 C CA . HIS A 1 174 ? -13.851 -9.606 81.288 1.00 50.09 174 HIS A CA 1
ATOM 1354 C C . HIS A 1 174 ? -14.608 -8.288 81.046 1.00 50.09 174 HIS A C 1
ATOM 1356 O O . HIS A 1 174 ? -14.018 -7.207 81.049 1.00 50.09 174 HIS A O 1
ATOM 1362 N N . LYS A 1 175 ? -15.930 -8.369 80.841 1.00 49.03 175 LYS A N 1
ATOM 1363 C CA . LYS A 1 175 ? -16.821 -7.200 80.850 1.00 49.03 175 LYS A CA 1
ATOM 1364 C C . LYS A 1 175 ? -16.920 -6.665 82.281 1.00 49.03 175 LYS A C 1
ATOM 1366 O O . LYS A 1 175 ? -17.514 -7.315 83.139 1.00 49.03 175 LYS A O 1
ATOM 1371 N N . ARG A 1 176 ? -16.363 -5.479 82.524 1.00 42.03 176 ARG A N 1
ATOM 1372 C CA . ARG A 1 176 ? -16.617 -4.690 83.734 1.00 42.03 176 ARG A CA 1
ATOM 1373 C C . ARG A 1 176 ? -18.046 -4.140 83.635 1.00 42.03 176 ARG A C 1
ATOM 1375 O O . ARG A 1 176 ? -18.362 -3.460 82.664 1.00 42.03 176 ARG A O 1
ATOM 1382 N N . LYS A 1 177 ? -18.916 -4.511 84.579 1.00 47.78 177 LYS A N 1
ATOM 1383 C CA . LYS A 1 177 ? -20.230 -3.880 84.767 1.00 47.78 177 LYS A CA 1
ATOM 1384 C C . LYS A 1 177 ? -19.994 -2.523 85.428 1.00 47.78 177 LYS A C 1
ATOM 1386 O O . LYS A 1 177 ? -19.380 -2.483 86.490 1.00 47.78 177 LYS A O 1
ATOM 1391 N N . GLU A 1 178 ? -20.448 -1.454 84.791 1.00 42.91 178 GLU A N 1
ATOM 1392 C CA . GLU A 1 178 ? -20.636 -0.155 85.437 1.00 42.91 178 GLU A CA 1
ATOM 1393 C C . GLU A 1 178 ? -22.056 -0.126 86.021 1.00 42.91 178 GLU A C 1
ATOM 1395 O O . GLU A 1 178 ? -23.016 -0.506 85.345 1.00 42.91 178 GLU A O 1
ATOM 1400 N N . THR A 1 179 ? -22.150 0.256 87.293 1.00 48.34 179 THR A N 1
ATOM 1401 C CA . THR A 1 179 ? -23.360 0.655 88.028 1.00 48.34 179 THR A CA 1
ATOM 1402 C C . THR A 1 179 ? -23.051 1.966 88.709 1.00 48.34 179 THR A C 1
ATOM 1404 O O . THR A 1 179 ? -21.925 2.036 89.260 1.00 48.34 179 THR A O 1
#

pLDDT: mean 77.01, std 16.98, range [41.81, 94.44]

Sequence (179 aa):
MRDVPDEVAMPALMRALTVCRYPSQLLVDWCAEIKTASAQTLPSESDLWQQAQKAARQIEQESYWAATGGMVTGSGKLTPTYLREHVWQVFKSLPQAVQDWAGSPSELVAQMSRPLAEVTQFVRPSFAKAVKAAQPQALALQPEVPRLEPPRVDRPQPSGNDFLADAVERPRRHKRKET

Foldseek 3Di:
DPDQPPVLQVVLLVVLVVVPPDPVCSVVSSVVSSVVSVVVVPQDLVRLVVLLLVLLVLLVVLQVQLVVQFDQDPVGTGGSVNSVVVNVVSLVPRDPLLCVLQVDSVSSNVLSVDPPVCCVPPVSVSSVVSVVVCVVVVVVVPDDDPPCPPPPPPPPPPDPCPVVVVVVPDDDDDDDDDD